Protein AF-A0A2V7HGW2-F1 (afdb_monomer)

Mean predicted aligned error: 8.37 Å

Radius of gyration: 20.7 Å; Cα contacts (8 Å, |Δi|>4): 41; chains: 1; bounding box: 39×34×54 Å

Solvent-accessible surface area (backbone atoms only — not comparable to full-atom values): 6755 Å² total; per-residue (Å²): 134,84,80,74,82,50,76,66,57,52,50,55,51,50,53,50,46,69,75,74,48,53,73,67,57,52,52,51,49,53,53,50,51,52,49,51,52,49,53,51,51,52,55,52,49,53,51,51,50,54,42,44,57,50,43,52,54,41,46,75,70,68,48,53,72,70,57,43,52,52,51,52,52,50,54,49,55,53,49,44,66,74,64,56,72,87,80,53,97,69,83,72,58,68,52,69,74,40,44,64,55,52,51,50,52,37,54,52,50,66,59,65,72,73,115

Nearest PDB structures (foldseek):
  7dgo-assembly1_A  TM=4.851E-01  e=8.584E+00  Equus caballus
  7ohd-assembly2_B  TM=4.092E-01  e=9.091E+00  Mus musculus

pLDDT: mean 85.07, std 14.59, range [38.53, 96.19]

Foldseek 3Di:
DPDDDDPVRVVVVVVVCVVPPDPVRVVVVVVVVVVVVVVVVVVVVVLLVVLLVLLVVCVVVVDDLVRSLVVQLVVLVVVCVVPQPPDDPDRDDPSVVCSVVSSVSSNCSNPVPVD

Structure (mmCIF, N/CA/C/O backbone):
data_AF-A0A2V7HGW2-F1
#
_entry.id   AF-A0A2V7HGW2-F1
#
loop_
_atom_site.group_PDB
_atom_site.id
_atom_site.type_symbol
_atom_site.label_atom_id
_atom_site.label_alt_id
_atom_site.label_comp_id
_atom_site.label_asym_id
_atom_site.label_entity_id
_atom_site.label_seq_id
_atom_site.pdbx_PDB_ins_code
_atom_site.Cartn_x
_atom_site.Cartn_y
_atom_site.Cartn_z
_atom_site.occupancy
_atom_site.B_iso_or_equiv
_atom_site.auth_seq_id
_atom_site.auth_comp_id
_atom_site.auth_asym_id
_atom_site.auth_atom_id
_atom_site.pdbx_PDB_model_num
ATOM 1 N N . MET A 1 1 ? -0.280 -21.888 -9.828 1.00 38.53 1 MET A N 1
ATOM 2 C CA . MET A 1 1 ? 1.175 -21.875 -9.565 1.00 38.53 1 MET A CA 1
ATOM 3 C C . MET A 1 1 ? 1.874 -21.666 -10.894 1.00 38.53 1 MET A C 1
ATOM 5 O O . MET A 1 1 ? 1.828 -22.567 -11.717 1.00 38.53 1 MET A O 1
ATOM 9 N N . LEU A 1 2 ? 2.433 -20.482 -11.143 1.00 49.84 2 LEU A N 1
ATOM 10 C CA . LEU A 1 2 ? 3.328 -20.277 -12.284 1.00 49.84 2 LEU A CA 1
ATOM 11 C C . LEU A 1 2 ? 4.686 -20.863 -11.882 1.00 49.84 2 LEU A C 1
ATOM 13 O O . LEU A 1 2 ? 5.297 -20.376 -10.932 1.00 49.84 2 LEU A O 1
ATOM 17 N N . GLN A 1 3 ? 5.106 -21.956 -12.521 1.00 65.75 3 GLN A N 1
ATOM 18 C CA . GLN A 1 3 ? 6.478 -22.444 -12.379 1.00 65.75 3 GLN A CA 1
ATOM 19 C C . GLN A 1 3 ? 7.410 -21.363 -12.932 1.00 65.75 3 GLN A C 1
ATOM 21 O O . GLN A 1 3 ? 7.205 -20.881 -14.044 1.00 65.75 3 GLN A O 1
ATOM 26 N N . GLY A 1 4 ? 8.378 -20.931 -12.124 1.00 70.75 4 GLY A N 1
ATOM 27 C CA . GLY A 1 4 ? 9.377 -19.961 -12.561 1.00 70.75 4 GLY A CA 1
ATOM 28 C C . GLY A 1 4 ? 10.250 -20.532 -13.685 1.00 70.75 4 GLY A C 1
ATOM 29 O O . GLY A 1 4 ? 10.375 -21.756 -13.786 1.00 70.75 4 GLY A O 1
ATOM 30 N N . PRO A 1 5 ? 10.860 -19.667 -14.513 1.00 74.44 5 PRO A N 1
ATOM 31 C CA . PRO A 1 5 ? 11.742 -20.108 -15.584 1.00 74.44 5 PRO A CA 1
ATOM 32 C C . PRO A 1 5 ? 12.919 -20.908 -15.015 1.00 74.44 5 PRO A C 1
ATOM 34 O O . PRO A 1 5 ? 13.513 -20.558 -13.991 1.00 74.44 5 PRO A O 1
ATOM 37 N N . THR A 1 6 ? 13.253 -22.001 -15.689 1.00 88.56 6 THR A N 1
ATOM 38 C CA . THR A 1 6 ? 14.412 -22.839 -15.391 1.00 88.56 6 THR A CA 1
ATOM 39 C C . THR A 1 6 ? 15.715 -22.064 -15.599 1.00 88.56 6 THR A C 1
ATOM 41 O O . THR A 1 6 ? 15.779 -21.073 -16.330 1.00 88.56 6 THR A O 1
ATOM 44 N N . LEU A 1 7 ? 16.803 -22.538 -14.986 1.00 83.56 7 LEU A N 1
ATOM 45 C CA . LEU A 1 7 ? 18.133 -21.938 -15.161 1.00 83.56 7 LEU A CA 1
ATOM 46 C C . LEU A 1 7 ? 18.561 -21.863 -16.636 1.00 83.56 7 LEU A C 1
ATOM 48 O O . LEU A 1 7 ? 19.207 -20.896 -17.031 1.00 83.56 7 LEU A O 1
ATOM 52 N N . PHE A 1 8 ? 18.180 -22.855 -17.445 1.00 86.00 8 PHE A N 1
ATOM 53 C CA . PHE A 1 8 ? 18.475 -22.882 -18.876 1.00 86.00 8 PHE A CA 1
ATOM 54 C C . PHE A 1 8 ? 17.693 -21.804 -19.643 1.00 86.00 8 PHE A C 1
ATOM 56 O O . PHE A 1 8 ? 18.275 -21.073 -20.441 1.00 86.00 8 PHE A O 1
ATOM 63 N N . GLU A 1 9 ? 16.403 -21.635 -19.348 1.00 88.88 9 GLU A N 1
ATOM 64 C CA . GLU A 1 9 ? 15.572 -20.578 -19.945 1.00 88.88 9 GLU A CA 1
ATOM 65 C C . GLU A 1 9 ? 16.076 -19.180 -19.563 1.00 88.88 9 GLU A C 1
ATOM 67 O O . GLU A 1 9 ? 16.149 -18.288 -20.407 1.00 88.88 9 GLU A O 1
ATOM 72 N N . MET A 1 10 ? 16.513 -19.001 -18.314 1.00 90.50 10 MET A N 1
ATOM 73 C CA . MET A 1 10 ? 17.121 -17.749 -17.857 1.00 90.50 10 MET A CA 1
ATOM 74 C C . MET A 1 10 ? 18.445 -17.442 -18.566 1.00 90.50 10 MET A C 1
ATOM 76 O O . MET A 1 10 ? 18.735 -16.279 -18.852 1.00 90.50 10 MET A O 1
ATOM 80 N N . GLN A 1 11 ? 19.253 -18.462 -18.860 1.00 87.38 11 GLN A N 1
ATOM 81 C CA . GLN A 1 11 ? 20.507 -18.303 -19.595 1.00 87.38 11 GLN A CA 1
ATOM 82 C C . GLN A 1 11 ? 20.244 -17.873 -21.048 1.00 87.38 11 GLN A C 1
ATOM 84 O O . GLN A 1 11 ? 20.803 -16.873 -21.497 1.00 87.38 11 GLN A O 1
ATOM 89 N N . ALA A 1 12 ? 19.326 -18.551 -21.744 1.00 89.69 12 ALA A N 1
ATOM 90 C CA . ALA A 1 12 ? 18.935 -18.205 -23.112 1.00 89.69 12 ALA A CA 1
ATOM 91 C C . ALA A 1 12 ? 18.325 -16.790 -23.213 1.00 89.69 12 ALA A C 1
ATOM 93 O O . ALA A 1 12 ? 18.609 -16.036 -24.149 1.00 89.69 12 ALA A O 1
ATOM 94 N N . ALA A 1 13 ? 17.533 -16.378 -22.216 1.00 89.69 13 ALA A N 1
ATOM 95 C CA . ALA A 1 13 ? 16.993 -15.021 -22.142 1.00 89.69 13 ALA A CA 1
ATOM 96 C C . ALA A 1 13 ? 18.100 -13.959 -21.992 1.00 89.69 13 ALA A C 1
ATOM 98 O O . ALA A 1 13 ? 18.045 -12.912 -22.637 1.00 89.69 13 ALA A O 1
ATOM 99 N N . ARG A 1 14 ? 19.141 -14.231 -21.191 1.00 88.06 14 ARG A N 1
ATOM 100 C CA . ARG A 1 14 ? 20.296 -13.327 -21.039 1.00 88.06 14 ARG A CA 1
ATOM 101 C C . ARG A 1 14 ? 21.087 -13.176 -22.332 1.00 88.06 14 ARG A C 1
ATOM 103 O O . ARG A 1 14 ? 21.480 -12.064 -22.670 1.00 88.06 14 ARG A O 1
ATOM 110 N N . GLU A 1 15 ? 21.293 -14.268 -23.060 1.00 90.38 15 GLU A N 1
ATOM 111 C CA . GLU A 1 15 ? 21.952 -14.240 -24.371 1.00 90.38 15 GLU A CA 1
ATOM 112 C C . GLU A 1 15 ? 21.139 -13.432 -25.388 1.00 90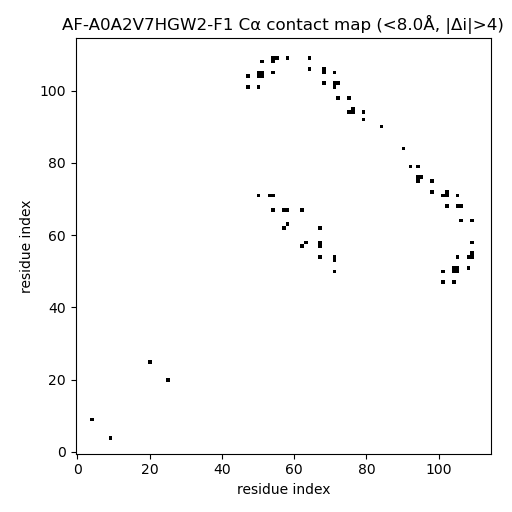.38 15 GLU A C 1
ATOM 114 O O . GLU A 1 15 ? 21.700 -12.641 -26.147 1.00 90.38 15 GLU A O 1
ATOM 119 N N . THR A 1 16 ? 19.809 -13.552 -25.348 1.00 90.62 16 THR A N 1
ATOM 120 C CA . THR A 1 16 ? 18.897 -12.745 -26.173 1.00 90.62 16 THR A CA 1
ATOM 121 C C . THR A 1 16 ? 19.030 -11.256 -25.853 1.00 90.62 16 THR A C 1
ATOM 123 O O . THR A 1 16 ? 19.205 -10.447 -26.761 1.00 90.62 16 THR A O 1
ATOM 126 N N . VAL A 1 17 ? 19.024 -10.888 -24.567 1.00 89.88 17 VAL A N 1
ATOM 127 C CA . VAL A 1 17 ? 19.234 -9.500 -24.123 1.00 89.88 17 VAL A CA 1
ATOM 128 C C . VAL A 1 17 ? 20.587 -8.970 -24.596 1.00 89.88 17 VAL A C 1
ATOM 130 O O . VAL A 1 17 ? 20.642 -7.896 -25.185 1.00 89.88 17 VAL A O 1
ATOM 133 N N . ALA A 1 18 ? 21.665 -9.732 -24.400 1.00 86.00 18 ALA A N 1
ATOM 134 C CA . ALA A 1 18 ? 23.014 -9.316 -24.779 1.00 86.00 18 ALA A CA 1
ATOM 135 C C . ALA A 1 18 ? 23.201 -9.152 -26.298 1.00 86.00 18 ALA A C 1
ATOM 137 O O . ALA A 1 18 ? 24.023 -8.346 -26.728 1.00 86.00 18 ALA A O 1
ATOM 138 N N . SER A 1 19 ? 22.458 -9.912 -27.106 1.00 90.19 19 SER A N 1
ATOM 139 C CA . SER A 1 19 ? 22.546 -9.872 -28.571 1.00 90.19 19 SER A CA 1
ATOM 140 C C . SER A 1 19 ? 21.633 -8.832 -29.225 1.00 90.19 19 SER A C 1
ATOM 142 O O . SER A 1 19 ? 21.920 -8.416 -30.345 1.00 90.19 19 SER A O 1
ATOM 144 N N . HIS A 1 20 ? 20.563 -8.397 -28.551 1.00 92.44 20 HIS A N 1
ATOM 145 C CA . HIS A 1 20 ? 19.534 -7.537 -29.154 1.00 92.44 20 HIS A CA 1
ATOM 146 C C . HIS A 1 20 ? 19.361 -6.176 -28.473 1.00 92.44 20 HIS A C 1
ATOM 148 O O . HIS A 1 20 ? 18.816 -5.265 -29.095 1.00 92.44 20 HIS A O 1
ATOM 154 N N . LEU A 1 21 ? 19.806 -6.006 -27.223 1.00 93.38 21 LEU A N 1
ATOM 155 C CA . LEU A 1 21 ? 19.723 -4.727 -26.519 1.00 93.38 21 LEU A CA 1
ATOM 156 C C . LEU A 1 21 ? 21.087 -4.046 -26.469 1.00 93.38 21 LEU A C 1
ATOM 158 O O . LEU A 1 21 ? 22.102 -4.644 -26.114 1.00 93.38 21 LEU A O 1
ATOM 162 N N . SER A 1 22 ? 21.098 -2.753 -26.792 1.00 92.94 22 SER A N 1
ATOM 163 C CA . SER A 1 22 ? 22.288 -1.932 -26.597 1.00 92.94 22 SER A CA 1
ATOM 164 C C . SER A 1 22 ? 22.547 -1.710 -25.104 1.00 92.94 22 SER A C 1
ATOM 166 O O . SER A 1 22 ? 21.620 -1.696 -24.289 1.00 92.94 22 SER A O 1
ATOM 168 N N . GLN A 1 23 ? 23.806 -1.456 -24.743 1.00 90.44 23 GLN A N 1
ATOM 169 C CA . GLN A 1 23 ? 24.163 -1.097 -23.368 1.00 90.44 23 GLN A CA 1
ATOM 170 C C . GLN A 1 23 ? 23.394 0.142 -22.878 1.00 90.44 23 GLN A C 1
ATOM 172 O O . GLN A 1 23 ? 23.016 0.214 -21.710 1.00 90.44 23 GLN A O 1
ATOM 177 N N . GLU A 1 24 ? 23.141 1.108 -23.764 1.00 94.62 24 GLU A N 1
ATOM 178 C CA . GLU A 1 24 ? 22.377 2.312 -23.442 1.00 94.62 24 GLU A CA 1
ATOM 179 C C . GLU A 1 24 ? 20.918 1.985 -23.105 1.00 94.62 24 GLU A C 1
ATOM 181 O O . GLU A 1 24 ? 20.412 2.444 -22.080 1.00 94.62 24 GLU A O 1
ATOM 186 N N . THR A 1 25 ? 20.269 1.145 -23.917 1.00 93.81 25 THR A N 1
ATOM 187 C CA . THR A 1 25 ? 18.882 0.704 -23.705 1.00 93.81 25 THR A CA 1
ATOM 188 C C . THR A 1 25 ? 18.743 -0.071 -22.398 1.00 93.81 25 THR A C 1
ATOM 190 O O . THR A 1 25 ? 17.851 0.229 -21.606 1.00 93.81 25 THR A O 1
ATOM 193 N N . THR A 1 26 ? 19.650 -1.015 -22.133 1.00 92.69 26 THR A N 1
ATOM 194 C CA . THR A 1 26 ? 19.656 -1.790 -20.884 1.00 92.69 26 THR A CA 1
ATOM 195 C C . THR A 1 26 ? 19.854 -0.881 -19.675 1.00 92.69 26 THR A C 1
ATOM 197 O O . THR A 1 26 ? 19.091 -0.957 -18.718 1.00 92.69 26 THR A O 1
ATOM 200 N N . ARG A 1 27 ? 20.802 0.066 -19.741 1.00 93.44 27 ARG A N 1
ATOM 201 C CA . ARG A 1 27 ? 21.022 1.036 -18.659 1.00 93.44 27 ARG A CA 1
ATOM 202 C C . ARG A 1 27 ? 19.790 1.902 -18.408 1.00 93.44 27 ARG A C 1
ATOM 204 O O . ARG A 1 27 ? 19.464 2.178 -17.257 1.00 93.44 27 ARG A O 1
ATOM 211 N N . HIS A 1 28 ? 19.126 2.361 -19.467 1.00 95.25 28 HIS A N 1
ATOM 212 C CA . HIS A 1 28 ? 17.913 3.159 -19.331 1.00 95.25 28 HIS A CA 1
ATOM 213 C C . HIS A 1 28 ? 16.792 2.360 -18.653 1.00 95.25 28 HIS A C 1
ATOM 215 O O . HIS A 1 28 ? 16.179 2.861 -17.711 1.00 95.25 28 HIS A O 1
ATOM 221 N N . PHE A 1 29 ? 16.581 1.109 -19.075 1.00 94.62 29 PHE A N 1
ATOM 222 C CA . PHE A 1 29 ? 15.626 0.200 -18.444 1.00 94.62 29 PHE A CA 1
ATOM 223 C C . PHE A 1 29 ? 15.941 -0.024 -16.959 1.00 94.62 29 PHE A C 1
ATOM 225 O O . PHE A 1 29 ? 15.057 0.150 -16.123 1.00 94.62 29 PHE A O 1
ATOM 232 N N . ASP A 1 30 ? 17.195 -0.327 -16.616 1.00 93.81 30 ASP A N 1
ATOM 233 C CA . ASP A 1 30 ? 17.613 -0.571 -15.231 1.00 93.81 30 ASP A CA 1
ATOM 234 C C . ASP A 1 30 ? 17.361 0.649 -14.334 1.00 93.81 30 ASP A C 1
ATOM 236 O O . ASP A 1 30 ? 16.821 0.525 -13.232 1.00 93.81 30 ASP A O 1
ATOM 240 N N . VAL A 1 31 ? 17.705 1.849 -14.814 1.00 95.94 31 VAL A N 1
ATOM 241 C CA . VAL A 1 31 ? 17.473 3.103 -14.082 1.00 95.94 31 VAL A CA 1
ATOM 242 C C . VAL A 1 31 ? 15.979 3.369 -13.899 1.00 95.94 31 VAL A C 1
ATOM 244 O O . VAL A 1 31 ? 15.561 3.745 -12.798 1.00 95.94 31 VAL A O 1
ATOM 247 N N . ALA A 1 32 ? 15.173 3.173 -14.945 1.00 95.50 32 ALA A N 1
ATOM 248 C CA . ALA A 1 32 ? 13.729 3.370 -14.883 1.00 95.50 32 ALA A CA 1
ATOM 249 C C . ALA A 1 32 ? 13.078 2.383 -13.903 1.00 95.50 32 ALA A C 1
ATOM 251 O O . ALA A 1 32 ? 12.337 2.801 -13.013 1.00 95.50 32 ALA A O 1
ATOM 252 N N . LEU A 1 33 ? 13.420 1.094 -13.999 1.00 93.38 33 LEU A N 1
ATOM 253 C CA . LEU A 1 33 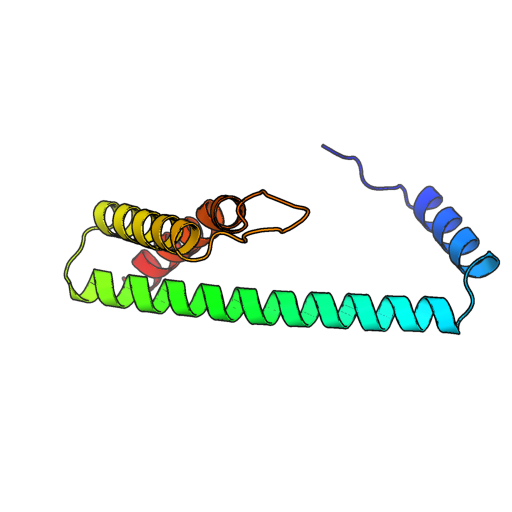? 12.909 0.046 -13.118 1.00 93.38 33 LEU A CA 1
ATOM 254 C C . LEU A 1 33 ? 13.284 0.311 -11.658 1.00 93.38 33 LEU A C 1
ATOM 256 O O . LEU A 1 33 ? 12.431 0.244 -10.775 1.00 93.38 33 LEU A O 1
ATOM 260 N N . HIS A 1 34 ? 14.546 0.650 -11.395 1.00 93.50 34 HIS A N 1
ATOM 261 C CA . HIS A 1 34 ? 15.006 0.935 -10.041 1.00 93.50 34 HIS A CA 1
ATOM 262 C C . HIS A 1 34 ? 14.335 2.186 -9.454 1.00 93.50 34 HIS A C 1
ATOM 264 O O . HIS A 1 34 ? 13.999 2.213 -8.271 1.00 93.50 34 HIS A O 1
ATOM 270 N N . SER A 1 35 ? 14.099 3.213 -10.274 1.00 92.88 35 SER A N 1
ATOM 271 C CA . SER A 1 35 ? 13.393 4.423 -9.839 1.00 92.88 35 SER A CA 1
ATOM 272 C C . SER A 1 35 ? 11.923 4.140 -9.522 1.00 92.88 35 SER A C 1
ATOM 274 O O . SER A 1 35 ? 11.440 4.564 -8.474 1.00 92.88 35 SER A O 1
ATOM 276 N N . ALA A 1 36 ? 11.235 3.365 -10.366 1.00 90.25 36 ALA A N 1
ATOM 277 C CA . ALA A 1 36 ? 9.858 2.943 -10.121 1.00 90.25 36 ALA A CA 1
ATOM 278 C C . ALA A 1 36 ? 9.742 2.083 -8.852 1.00 90.25 36 ALA A C 1
ATOM 280 O O . ALA A 1 36 ? 8.867 2.318 -8.021 1.00 90.25 36 ALA A O 1
ATOM 281 N N . ALA A 1 37 ? 10.663 1.132 -8.658 1.00 89.00 37 ALA A N 1
ATOM 282 C CA . ALA A 1 37 ? 10.703 0.298 -7.461 1.00 89.00 37 ALA A CA 1
ATOM 283 C C . ALA A 1 37 ? 10.921 1.129 -6.187 1.00 89.00 37 ALA A C 1
ATOM 285 O O . ALA A 1 37 ? 10.244 0.903 -5.185 1.00 89.00 37 ALA A O 1
ATOM 286 N N . ARG A 1 38 ? 11.829 2.114 -6.228 1.00 90.75 38 ARG A N 1
ATOM 287 C CA . ARG A 1 38 ? 12.069 3.025 -5.101 1.00 90.75 38 ARG A CA 1
ATOM 288 C C . ARG A 1 38 ? 10.830 3.854 -4.773 1.00 90.75 38 ARG A C 1
ATOM 290 O O . ARG A 1 38 ? 10.401 3.846 -3.627 1.00 90.75 38 ARG A O 1
ATOM 297 N N . SER A 1 39 ? 10.241 4.505 -5.774 1.00 89.62 39 SER A N 1
ATOM 298 C CA . SER A 1 39 ? 9.039 5.324 -5.585 1.00 89.62 39 SER A CA 1
ATOM 299 C C . SER A 1 39 ? 7.874 4.494 -5.039 1.00 89.62 39 SER A C 1
ATOM 301 O O . SER A 1 39 ? 7.200 4.917 -4.106 1.00 89.62 39 SER A O 1
ATOM 303 N N . SER A 1 40 ? 7.686 3.269 -5.541 1.00 88.44 40 SER A N 1
ATOM 304 C CA . SER A 1 40 ? 6.667 2.355 -5.020 1.00 88.44 40 SER A CA 1
ATOM 305 C C . SER A 1 40 ? 6.917 1.978 -3.556 1.00 88.44 40 SER A C 1
ATOM 307 O O . SER A 1 40 ? 5.977 1.968 -2.761 1.00 88.44 40 SER A O 1
ATOM 309 N N . LEU A 1 41 ? 8.169 1.705 -3.174 1.00 90.25 41 LEU A N 1
ATOM 310 C CA . LEU A 1 41 ? 8.527 1.407 -1.787 1.00 90.25 41 LEU A CA 1
ATOM 311 C C . LEU A 1 41 ? 8.269 2.602 -0.858 1.00 90.25 41 LEU A C 1
ATOM 313 O O . LEU A 1 41 ? 7.741 2.412 0.238 1.00 90.25 41 LEU A O 1
ATOM 317 N N . GLU A 1 42 ? 8.626 3.810 -1.293 1.00 92.00 42 GLU A N 1
ATOM 318 C CA . GLU A 1 42 ? 8.377 5.054 -0.558 1.00 92.00 42 GLU A CA 1
ATOM 319 C C . GLU A 1 42 ? 6.872 5.250 -0.333 1.00 92.00 42 GLU A C 1
ATOM 321 O O . GLU A 1 42 ? 6.435 5.302 0.817 1.00 92.00 42 GLU A O 1
ATOM 326 N N . SER A 1 43 ? 6.055 5.200 -1.391 1.00 89.94 43 SER A N 1
ATOM 327 C CA . SER A 1 43 ? 4.596 5.348 -1.278 1.00 89.94 43 SER A CA 1
ATOM 328 C C . SER A 1 43 ? 3.943 4.264 -0.412 1.00 89.94 43 SER A C 1
ATOM 330 O O . SER A 1 43 ? 3.028 4.549 0.359 1.00 89.94 43 SER A O 1
ATOM 332 N N . MET A 1 44 ? 4.412 3.014 -0.488 1.00 91.44 44 MET A N 1
ATOM 333 C CA . MET A 1 44 ? 3.902 1.933 0.366 1.00 91.44 44 MET A CA 1
ATOM 334 C C . MET A 1 44 ? 4.298 2.110 1.836 1.00 91.44 44 MET A C 1
ATOM 336 O O . MET A 1 44 ? 3.535 1.728 2.726 1.00 91.44 44 MET A O 1
ATOM 340 N N . THR A 1 45 ? 5.467 2.695 2.101 1.00 92.69 45 THR A N 1
ATOM 341 C CA . THR A 1 45 ? 5.920 3.021 3.460 1.00 92.69 45 THR A CA 1
ATOM 342 C C . THR A 1 45 ? 5.083 4.152 4.051 1.00 92.69 45 THR A C 1
ATOM 344 O O . THR A 1 45 ? 4.603 4.025 5.176 1.00 92.69 45 THR A O 1
ATOM 347 N N . GLU A 1 46 ? 4.843 5.212 3.279 1.00 93.56 46 GLU A N 1
ATOM 348 C CA . GLU A 1 46 ? 3.977 6.329 3.671 1.00 93.56 46 GLU A CA 1
ATOM 349 C C . GLU A 1 46 ? 2.546 5.861 3.954 1.00 93.56 46 GLU A C 1
ATOM 351 O O . GLU A 1 46 ? 1.980 6.187 4.999 1.00 93.56 46 GL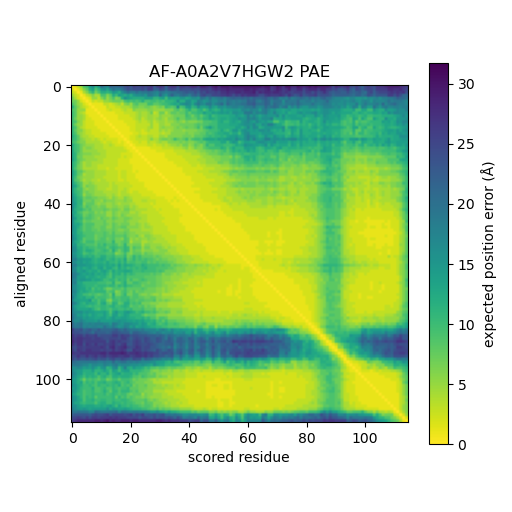U A O 1
ATOM 356 N N . LEU A 1 47 ? 1.978 5.024 3.077 1.00 93.50 47 LEU A N 1
ATOM 357 C CA . LEU A 1 47 ? 0.651 4.449 3.290 1.00 93.50 47 LEU A CA 1
ATOM 358 C C . LEU A 1 47 ? 0.598 3.605 4.567 1.00 93.50 47 LEU A C 1
ATOM 360 O O . LEU A 1 47 ? -0.354 3.720 5.338 1.00 93.50 47 LEU A O 1
ATOM 364 N N . ARG A 1 48 ? 1.609 2.762 4.813 1.00 94.62 48 ARG A N 1
ATOM 365 C CA . ARG A 1 48 ? 1.672 1.961 6.040 1.00 94.62 48 ARG A CA 1
ATOM 366 C C . ARG A 1 48 ? 1.700 2.852 7.281 1.00 94.62 48 ARG A C 1
ATOM 368 O O . ARG A 1 48 ? 0.969 2.558 8.222 1.00 94.62 48 ARG A O 1
ATOM 375 N N . GLN A 1 49 ? 2.494 3.922 7.279 1.00 96.19 49 GLN A N 1
ATOM 376 C CA . GLN A 1 49 ? 2.545 4.856 8.404 1.00 96.19 49 GLN A CA 1
ATOM 377 C C . GLN A 1 49 ? 1.184 5.522 8.640 1.00 96.19 49 GLN A C 1
ATOM 379 O O . GLN A 1 49 ? 0.695 5.517 9.764 1.00 96.19 49 GLN A O 1
ATOM 384 N N . ALA A 1 50 ? 0.518 5.990 7.580 1.00 95.44 50 ALA A N 1
ATOM 385 C CA . ALA A 1 50 ? -0.818 6.574 7.689 1.00 95.44 50 ALA A CA 1
ATOM 386 C C . ALA A 1 50 ? -1.853 5.581 8.252 1.00 95.44 50 ALA A C 1
ATOM 388 O O . ALA A 1 50 ? -2.741 5.966 9.014 1.00 95.44 50 ALA A O 1
ATOM 389 N N . VAL A 1 51 ? -1.737 4.293 7.901 1.00 95.38 51 VAL A N 1
ATOM 390 C CA . VAL A 1 51 ? -2.561 3.231 8.492 1.00 95.38 51 VAL A CA 1
ATOM 391 C C . VAL A 1 51 ? -2.286 3.099 9.988 1.00 95.38 51 VAL A C 1
ATOM 393 O O . VAL A 1 51 ? -3.246 3.037 10.754 1.00 95.38 51 VAL A O 1
ATOM 396 N N . CYS A 1 52 ? -1.019 3.087 10.409 1.00 95.25 52 CYS A N 1
ATOM 397 C CA . CYS A 1 52 ? -0.659 3.014 11.825 1.00 95.25 52 CYS A CA 1
ATOM 398 C C . CYS A 1 52 ? -1.221 4.205 12.618 1.00 95.25 52 CYS A C 1
ATOM 400 O O . CYS A 1 52 ? -1.912 3.998 13.613 1.00 95.25 52 CYS A O 1
ATOM 402 N N . ASP A 1 53 ? -1.051 5.430 12.115 1.00 96.00 53 ASP A N 1
ATOM 403 C CA . ASP A 1 53 ? -1.557 6.649 12.762 1.00 96.00 53 ASP A CA 1
ATOM 404 C C . ASP A 1 53 ? -3.095 6.626 12.916 1.00 96.00 53 ASP A C 1
ATOM 406 O O . ASP A 1 53 ? -3.659 7.060 13.930 1.00 96.00 53 ASP A O 1
ATOM 410 N N . CYS A 1 54 ? -3.798 6.083 11.915 1.00 96.00 54 CYS A N 1
ATOM 411 C CA . CYS A 1 54 ? -5.245 5.881 11.975 1.00 96.00 54 CYS A CA 1
ATOM 412 C C . CYS A 1 54 ? -5.631 4.845 13.039 1.00 96.00 54 CYS A C 1
ATOM 414 O O . CYS A 1 54 ? -6.567 5.078 13.803 1.00 96.00 54 CYS A O 1
ATOM 416 N N . VAL A 1 55 ? -4.923 3.714 13.111 1.00 95.50 55 VAL A N 1
ATOM 417 C CA . VAL A 1 55 ? -5.167 2.678 14.127 1.00 95.50 55 VAL A CA 1
ATOM 418 C C . VAL A 1 55 ? -4.950 3.225 15.529 1.00 95.50 55 VAL A C 1
ATOM 420 O O . VAL A 1 55 ? -5.803 3.013 16.388 1.00 95.50 55 VAL A O 1
ATOM 423 N N . ASP A 1 56 ? -3.875 3.977 15.750 1.00 94.69 56 ASP A N 1
ATOM 424 C CA . ASP A 1 56 ? -3.593 4.613 17.035 1.00 94.69 56 ASP A CA 1
ATOM 425 C C . ASP A 1 56 ? -4.709 5.575 17.440 1.00 94.69 56 ASP A C 1
ATOM 427 O O . ASP A 1 56 ? -5.204 5.518 18.566 1.00 94.69 56 ASP A O 1
ATOM 431 N N . SER A 1 57 ? -5.184 6.396 16.501 1.00 95.62 57 SER A N 1
ATOM 432 C CA . SER A 1 57 ? -6.300 7.317 16.737 1.00 95.62 57 SER A CA 1
ATOM 433 C C . SER A 1 57 ? -7.593 6.582 17.110 1.00 95.62 57 SER A C 1
ATOM 435 O O . SER A 1 57 ? -8.289 6.976 18.047 1.00 95.62 57 SER A O 1
ATOM 437 N N . LEU A 1 58 ? -7.911 5.487 16.412 1.00 95.00 58 LEU A N 1
ATOM 438 C CA . LEU A 1 58 ? -9.083 4.657 16.710 1.00 95.00 58 LEU A CA 1
ATOM 439 C C . LEU A 1 58 ? -8.931 3.929 18.054 1.00 95.00 58 LEU A C 1
ATOM 441 O O . LEU A 1 58 ? -9.910 3.783 18.784 1.00 95.00 58 LEU A O 1
ATOM 445 N N . ARG A 1 59 ? -7.712 3.508 18.412 1.00 90.38 59 ARG A N 1
ATOM 446 C CA . ARG A 1 59 ? -7.416 2.867 19.699 1.00 90.38 59 ARG A CA 1
ATOM 447 C C . ARG A 1 59 ? -7.557 3.850 20.861 1.00 90.38 59 ARG A C 1
ATOM 449 O O . ARG A 1 59 ? -8.152 3.495 21.870 1.00 90.38 59 ARG A O 1
ATOM 456 N N . ILE A 1 60 ? -7.070 5.087 20.715 1.00 93.38 60 ILE A N 1
ATOM 457 C CA . ILE A 1 60 ? -7.247 6.167 21.708 1.00 93.38 60 ILE A CA 1
ATOM 458 C C . ILE A 1 60 ? -8.736 6.448 21.958 1.00 93.38 60 ILE A C 1
ATOM 460 O O . ILE A 1 60 ? -9.126 6.769 23.078 1.00 93.38 60 ILE A O 1
ATOM 464 N N . ALA A 1 61 ? -9.573 6.288 20.933 1.00 94.81 61 ALA A N 1
ATOM 465 C CA . ALA A 1 61 ? -11.025 6.393 21.039 1.00 94.81 61 ALA A CA 1
ATOM 466 C C . ALA A 1 61 ? -11.714 5.137 21.626 1.00 94.81 61 ALA A C 1
ATOM 468 O O . ALA A 1 61 ? -12.941 5.069 21.615 1.00 94.81 61 ALA A O 1
ATOM 469 N N . ASP A 1 62 ? -10.949 4.169 22.146 1.00 94.06 62 ASP A N 1
ATOM 470 C CA . ASP A 1 62 ? -11.416 2.925 22.779 1.00 94.06 62 ASP A CA 1
ATOM 471 C C . ASP A 1 62 ? -12.233 2.010 21.845 1.00 94.06 62 ASP A C 1
ATOM 473 O O . ASP A 1 62 ? -13.136 1.281 22.260 1.00 94.06 62 ASP A O 1
ATOM 477 N N . LEU A 1 63 ? -11.927 2.029 20.540 1.00 93.94 63 LEU A N 1
ATOM 478 C CA . LEU A 1 63 ? -12.561 1.105 19.603 1.00 93.94 63 LEU A CA 1
ATOM 479 C C . LEU A 1 63 ? -11.988 -0.306 19.761 1.00 93.94 63 LEU A C 1
ATOM 481 O O . LEU A 1 63 ? -10.776 -0.545 19.697 1.00 93.94 63 LEU A O 1
ATOM 485 N N . GLY A 1 64 ? -12.898 -1.274 19.852 1.00 93.56 64 GLY A N 1
ATOM 486 C CA . GLY A 1 64 ? -12.551 -2.687 19.765 1.00 93.56 64 GLY A CA 1
ATOM 487 C C . GLY A 1 64 ? -11.996 -3.065 18.381 1.00 93.56 64 GLY A C 1
ATOM 488 O O . GLY A 1 64 ? -12.285 -2.397 17.380 1.00 93.56 64 GLY A O 1
ATOM 489 N N . PRO A 1 65 ? -11.273 -4.194 18.270 1.00 92.25 65 PRO A N 1
ATOM 490 C CA . PRO A 1 65 ? -10.557 -4.578 17.049 1.00 92.25 65 PRO A CA 1
ATOM 491 C C . PRO A 1 65 ? -11.478 -4.715 15.829 1.00 92.25 65 PRO A C 1
ATOM 493 O O . PRO A 1 65 ? -11.133 -4.300 14.725 1.00 92.25 65 PRO A O 1
ATOM 496 N N . VAL A 1 66 ? -12.691 -5.244 16.017 1.00 95.00 66 VAL A N 1
ATOM 497 C CA . VAL A 1 66 ? -13.675 -5.387 14.930 1.00 95.00 66 VAL A CA 1
ATOM 498 C C . VAL A 1 66 ? -14.133 -4.022 14.410 1.00 95.00 66 VAL A C 1
ATOM 500 O O . VAL A 1 66 ? -14.204 -3.818 13.199 1.00 95.00 66 VAL A O 1
ATOM 503 N N . GLN A 1 67 ? -14.416 -3.075 15.309 1.00 96.12 67 GLN A N 1
ATOM 504 C CA . GLN A 1 67 ? -14.849 -1.726 14.936 1.00 96.12 67 GLN A CA 1
ATOM 505 C C . GLN A 1 67 ? -13.724 -0.964 14.233 1.00 96.12 67 GLN A C 1
ATOM 507 O O . GLN A 1 67 ? -13.977 -0.306 13.227 1.00 96.12 67 GLN A O 1
ATOM 512 N N . MET A 1 68 ? -12.482 -1.125 14.695 1.00 95.12 68 MET A N 1
ATOM 513 C CA . MET A 1 68 ? -11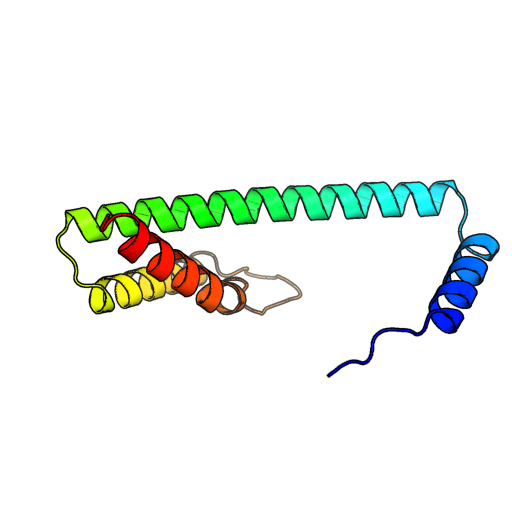.305 -0.556 14.042 1.00 95.12 68 MET A CA 1
ATOM 514 C C . MET A 1 68 ? -11.141 -1.081 12.606 1.00 95.12 68 MET A C 1
ATOM 516 O O . MET A 1 68 ? -10.966 -0.284 11.688 1.00 95.12 68 MET A O 1
ATOM 520 N N . ILE A 1 69 ? -11.270 -2.396 12.366 1.00 94.44 69 ILE A N 1
ATOM 521 C CA . ILE A 1 69 ? -11.170 -2.961 11.004 1.00 94.44 69 ILE A CA 1
ATOM 522 C C . ILE A 1 69 ? -12.250 -2.366 10.094 1.00 94.44 69 ILE A C 1
ATOM 524 O O . ILE A 1 69 ? -11.964 -2.004 8.952 1.00 94.44 69 ILE A O 1
ATOM 528 N N . LEU A 1 70 ? -13.491 -2.266 10.581 1.00 95.50 70 LEU A N 1
ATOM 529 C CA . LEU A 1 70 ? -14.592 -1.688 9.811 1.00 95.50 70 LEU A CA 1
ATOM 530 C C . LEU A 1 70 ? -14.350 -0.205 9.500 1.00 95.50 70 LEU A C 1
ATOM 532 O O . LEU A 1 70 ? -14.559 0.207 8.361 1.00 95.50 70 LEU A O 1
ATOM 536 N N . ALA A 1 71 ? -13.852 0.568 10.468 1.00 95.19 71 ALA A N 1
ATOM 537 C CA . ALA A 1 71 ? -13.499 1.972 10.279 1.00 95.19 71 ALA A CA 1
ATOM 538 C C . ALA A 1 71 ? -12.374 2.147 9.245 1.00 95.19 71 ALA A C 1
ATOM 540 O O . ALA A 1 71 ? -12.496 2.973 8.343 1.00 95.19 71 ALA A O 1
ATOM 541 N N . MET A 1 72 ? -11.323 1.321 9.306 1.00 94.81 72 MET A N 1
ATOM 542 C CA . MET A 1 72 ? -10.232 1.347 8.325 1.00 94.81 72 MET A CA 1
ATOM 543 C C . ME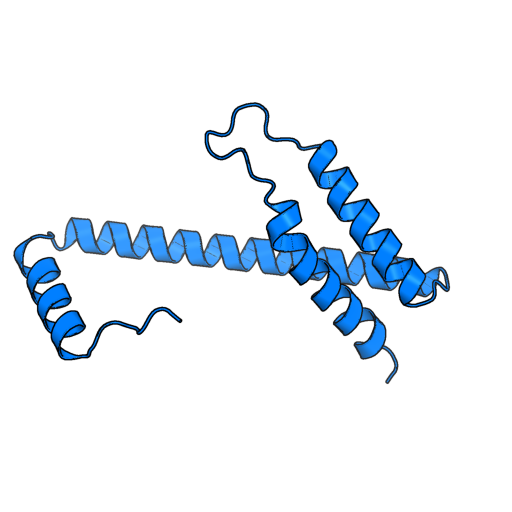T A 1 72 ? -10.715 0.999 6.915 1.00 94.81 72 MET A C 1
ATOM 545 O O . MET A 1 72 ? -10.368 1.688 5.955 1.00 94.81 72 MET A O 1
ATOM 549 N N . LYS A 1 73 ? -11.564 -0.029 6.780 1.00 93.06 73 LYS A N 1
ATOM 550 C CA . LYS A 1 73 ? -12.173 -0.388 5.491 1.00 93.06 73 LYS A CA 1
ATOM 551 C C . LYS A 1 73 ? -13.035 0.743 4.938 1.00 93.06 73 LYS A C 1
ATOM 553 O O . LYS A 1 73 ? -12.913 1.071 3.763 1.00 93.06 73 LYS A O 1
ATOM 558 N N . ALA A 1 74 ? -13.877 1.349 5.775 1.00 92.31 74 ALA A N 1
ATOM 559 C CA . ALA A 1 74 ? -14.711 2.476 5.373 1.00 92.31 74 ALA A CA 1
ATOM 560 C C . ALA A 1 74 ? -13.856 3.670 4.915 1.00 92.31 74 ALA A C 1
ATOM 562 O O . ALA A 1 74 ? -14.087 4.205 3.835 1.00 92.31 74 ALA A O 1
ATOM 563 N N . CYS A 1 75 ? -12.813 4.021 5.675 1.00 90.31 75 CYS A N 1
ATOM 564 C CA . CYS A 1 75 ? -11.889 5.106 5.338 1.00 90.31 75 CYS A CA 1
ATOM 565 C C . CYS A 1 75 ? -11.201 4.893 3.978 1.00 90.31 75 CYS A C 1
ATOM 567 O O . CYS A 1 75 ? -11.148 5.812 3.152 1.00 90.31 75 CYS A O 1
ATOM 569 N N . ALA A 1 76 ? -10.719 3.674 3.720 1.00 88.62 76 ALA A N 1
ATOM 570 C CA . ALA A 1 76 ? -10.095 3.314 2.452 1.00 88.62 76 ALA A CA 1
ATOM 571 C C . ALA A 1 76 ? -11.093 3.413 1.285 1.00 88.62 76 ALA A C 1
ATOM 573 O O . ALA A 1 76 ? -10.832 4.115 0.307 1.00 88.62 76 ALA A O 1
ATOM 574 N N . LEU A 1 77 ? -12.266 2.783 1.411 1.00 87.19 77 LEU A N 1
ATOM 575 C CA . LEU A 1 77 ? -13.298 2.781 0.369 1.00 87.19 77 LEU A CA 1
ATOM 576 C C . LEU A 1 77 ? -13.834 4.186 0.069 1.00 87.19 77 LEU A C 1
ATOM 578 O O . LEU A 1 77 ? -14.059 4.528 -1.090 1.00 87.19 77 LEU A O 1
ATOM 582 N N . ASP A 1 78 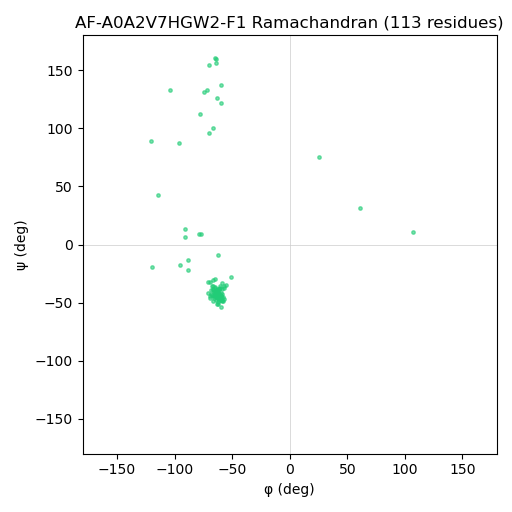? -14.017 5.026 1.085 1.00 87.12 78 ASP A N 1
ATOM 583 C CA . ASP A 1 78 ? -14.459 6.405 0.877 1.00 87.12 78 ASP A CA 1
ATOM 584 C C . ASP A 1 78 ? -13.368 7.268 0.240 1.00 87.12 78 ASP A C 1
ATOM 586 O O . ASP A 1 78 ? -13.672 8.147 -0.567 1.00 87.12 78 ASP A O 1
ATOM 590 N N . SER A 1 79 ? -12.095 6.996 0.535 1.00 82.56 79 SER A N 1
ATOM 591 C CA . SER A 1 79 ? -10.980 7.638 -0.167 1.00 82.56 79 SER A CA 1
ATOM 592 C C . SER A 1 79 ? -10.941 7.238 -1.642 1.00 82.56 79 SER A C 1
ATOM 594 O O . SER A 1 79 ? -10.767 8.113 -2.487 1.00 82.56 79 SER A O 1
ATOM 596 N N . A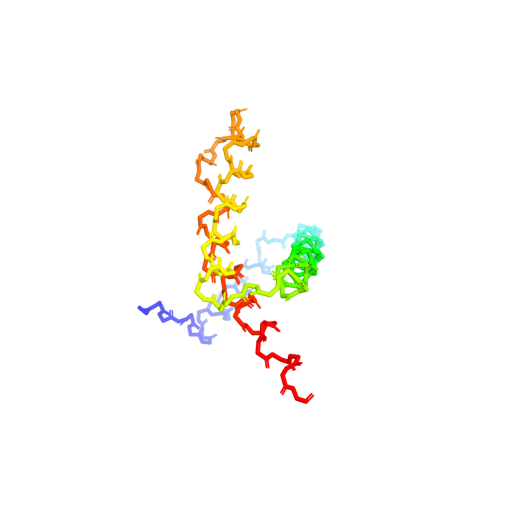LA A 1 80 ? -11.206 5.967 -1.962 1.00 80.56 80 ALA A N 1
ATOM 597 C CA . ALA A 1 80 ? -11.317 5.491 -3.343 1.00 80.56 80 ALA A CA 1
ATOM 598 C C . ALA A 1 80 ? -12.421 6.221 -4.122 1.00 80.56 80 ALA A C 1
ATOM 600 O O . ALA A 1 80 ? -12.214 6.624 -5.261 1.00 80.56 80 ALA A O 1
ATOM 601 N N . LYS A 1 81 ? -13.586 6.431 -3.494 1.00 79.38 81 LYS A N 1
ATOM 602 C CA . LYS A 1 81 ? -14.705 7.161 -4.113 1.00 79.38 81 LYS A CA 1
ATOM 603 C C . LYS A 1 81 ? -14.375 8.632 -4.359 1.00 79.38 81 LYS A C 1
ATOM 605 O O . LYS A 1 81 ? -14.759 9.171 -5.389 1.00 79.38 81 LYS A O 1
ATOM 610 N N . ARG A 1 82 ? -13.701 9.292 -3.406 1.00 78.12 82 ARG A N 1
ATOM 611 C CA . ARG A 1 82 ? -13.345 10.721 -3.501 1.00 78.12 82 ARG A CA 1
ATOM 612 C C . ARG A 1 82 ? -12.329 11.007 -4.598 1.00 78.12 82 ARG A C 1
ATOM 614 O O . ARG A 1 82 ? -12.407 12.054 -5.227 1.00 78.12 82 ARG A O 1
ATOM 621 N N . TYR A 1 83 ? -11.391 10.090 -4.799 1.00 67.56 83 TYR A N 1
ATOM 622 C CA . TYR A 1 83 ? -10.307 10.225 -5.768 1.00 67.56 83 TYR A CA 1
ATOM 623 C C . TYR A 1 83 ? -10.442 9.191 -6.883 1.00 67.56 83 TYR A C 1
ATOM 625 O O . TYR A 1 83 ? -9.461 8.565 -7.279 1.00 67.56 83 TYR A O 1
ATOM 633 N N . SER A 1 84 ? -11.673 8.992 -7.367 1.00 64.25 84 SER A N 1
ATOM 634 C CA . SER A 1 84 ? -11.916 8.141 -8.526 1.00 64.25 84 SER A CA 1
ATOM 635 C C . SER A 1 84 ? -11.131 8.713 -9.711 1.00 64.25 84 SER A C 1
ATOM 637 O O . SER A 1 84 ? -11.342 9.881 -10.045 1.00 64.25 84 SER A O 1
ATOM 639 N N . PRO A 1 85 ? -10.224 7.946 -10.336 1.00 62.00 85 PRO A N 1
ATOM 640 C CA . PRO A 1 85 ? -9.456 8.437 -11.468 1.00 62.00 85 PRO A CA 1
ATOM 641 C C . PRO A 1 85 ? -10.403 8.580 -12.663 1.00 62.00 85 PRO A C 1
ATOM 643 O O . PRO A 1 85 ? -10.726 7.613 -13.352 1.00 62.00 85 PRO A O 1
ATOM 646 N N . GLU A 1 86 ? -10.924 9.784 -12.886 1.00 55.69 86 GLU A N 1
ATOM 647 C CA . GLU A 1 86 ? -11.640 10.103 -14.116 1.00 55.69 86 GLU A CA 1
ATOM 648 C C . GLU A 1 86 ? -10.637 10.051 -15.280 1.00 55.69 86 GLU A C 1
ATOM 650 O O . GLU A 1 86 ? -9.867 10.984 -15.491 1.00 55.69 86 GLU A O 1
ATOM 655 N N . GLY A 1 87 ? -10.632 8.942 -16.027 1.00 55.59 87 GLY A N 1
ATOM 656 C CA . GLY A 1 87 ? -9.917 8.830 -17.303 1.00 55.59 87 GLY A CA 1
ATOM 657 C C . GLY A 1 87 ? -8.646 7.977 -17.332 1.00 55.59 87 GLY A C 1
ATOM 658 O O . GLY A 1 87 ? -7.961 8.010 -18.352 1.00 55.59 87 GLY A O 1
ATOM 659 N N . ASP A 1 88 ? -8.329 7.193 -16.296 1.00 49.19 88 ASP A N 1
ATOM 660 C CA . ASP A 1 88 ? -7.227 6.227 -16.405 1.00 49.19 88 ASP A CA 1
ATOM 661 C C . ASP A 1 88 ? -7.608 5.047 -17.313 1.00 49.19 88 ASP A C 1
ATOM 663 O O . ASP A 1 88 ? -8.656 4.417 -17.156 1.00 49.19 88 ASP A O 1
ATOM 667 N N . GLU A 1 89 ? -6.705 4.700 -18.234 1.00 51.44 89 GLU A N 1
ATOM 668 C CA . GLU A 1 89 ? -6.807 3.543 -19.142 1.00 51.44 89 GLU A CA 1
ATOM 669 C C . GLU A 1 89 ? -6.843 2.194 -18.379 1.00 51.44 89 GLU A C 1
ATOM 671 O O . GLU A 1 89 ? -7.152 1.148 -18.949 1.00 51.44 89 GLU A O 1
ATOM 676 N N . TYR A 1 90 ? -6.597 2.232 -17.061 1.00 50.53 90 TYR A N 1
ATOM 677 C CA . TYR A 1 90 ? -6.689 1.124 -16.112 1.00 50.53 90 TYR A CA 1
ATOM 678 C C . TYR A 1 90 ? -7.714 1.449 -15.003 1.00 50.53 90 TYR A C 1
ATOM 680 O O . TYR A 1 90 ? -7.346 1.961 -13.947 1.00 50.53 90 TYR A O 1
ATOM 688 N N . PRO A 1 91 ? -9.007 1.120 -15.189 1.00 44.75 91 PRO A N 1
ATOM 689 C CA . PRO A 1 91 ? -10.094 1.562 -14.309 1.00 44.75 91 PRO A CA 1
ATOM 690 C C . PRO A 1 91 ? -10.209 0.797 -12.974 1.00 44.75 91 PRO A C 1
ATOM 692 O O . PRO A 1 91 ? -11.188 0.957 -12.246 1.00 44.75 91 PRO A O 1
ATOM 695 N N . ALA A 1 92 ? -9.246 -0.061 -12.628 1.00 46.03 92 ALA A N 1
ATOM 696 C CA . ALA A 1 92 ? -9.323 -0.919 -11.448 1.00 46.03 92 ALA A CA 1
ATOM 697 C C . ALA A 1 92 ? -8.593 -0.296 -10.247 1.00 46.03 92 ALA A C 1
ATOM 699 O O . ALA A 1 92 ? -7.410 -0.529 -10.022 1.00 46.03 92 ALA A O 1
ATOM 700 N N . THR A 1 93 ? -9.326 0.521 -9.494 1.00 51.91 93 THR A N 1
ATOM 701 C CA . THR A 1 93 ? -9.327 0.544 -8.020 1.00 51.91 93 THR A CA 1
ATOM 702 C C . THR A 1 93 ? -8.056 0.029 -7.311 1.00 51.91 93 THR A C 1
ATOM 704 O O . THR A 1 93 ? -8.054 -1.019 -6.666 1.00 51.91 93 THR A O 1
ATOM 707 N N . ASN A 1 94 ? -6.983 0.832 -7.305 1.00 62.28 94 ASN A N 1
ATOM 708 C CA . ASN A 1 94 ? -5.790 0.580 -6.472 1.00 62.28 94 ASN A CA 1
ATOM 709 C C . ASN A 1 94 ? -6.138 0.335 -4.991 1.00 62.28 94 ASN A C 1
ATOM 711 O O . ASN A 1 94 ? -5.432 -0.388 -4.290 1.00 62.28 94 ASN A O 1
ATOM 715 N N . VAL A 1 95 ? -7.247 0.902 -4.508 1.00 65.94 95 VAL A N 1
ATOM 716 C CA . VAL A 1 95 ? -7.701 0.689 -3.133 1.00 65.94 95 VAL A CA 1
ATOM 717 C C . VAL A 1 95 ? -8.179 -0.738 -2.892 1.00 65.94 95 VAL A C 1
ATOM 719 O O . VAL A 1 95 ? -7.851 -1.268 -1.841 1.00 65.94 95 VAL A O 1
ATOM 722 N N . ASP A 1 96 ? -8.876 -1.394 -3.823 1.00 70.81 96 ASP A N 1
ATOM 723 C CA . ASP A 1 96 ? -9.337 -2.777 -3.609 1.00 70.81 96 ASP A CA 1
ATOM 724 C C . ASP A 1 96 ? -8.152 -3.748 -3.538 1.00 70.81 96 ASP A C 1
ATOM 726 O O . ASP A 1 96 ? -8.127 -4.644 -2.696 1.00 70.81 96 ASP A O 1
ATOM 730 N N . VAL A 1 97 ? -7.125 -3.513 -4.365 1.00 75.12 97 VAL A N 1
ATOM 731 C CA . VAL A 1 97 ? -5.862 -4.271 -4.348 1.00 75.12 97 VAL A CA 1
ATOM 732 C C . VAL A 1 97 ? -5.121 -4.085 -3.022 1.00 75.12 97 VAL A C 1
ATOM 734 O O . VAL A 1 97 ? -4.546 -5.031 -2.481 1.00 75.12 97 VAL A O 1
ATOM 737 N N . LEU A 1 98 ? -5.138 -2.867 -2.479 1.00 85.94 98 LEU A N 1
ATOM 738 C CA . LEU A 1 98 ? -4.447 -2.534 -1.236 1.00 85.94 98 LEU A CA 1
ATOM 739 C C . LEU A 1 98 ? -5.296 -2.775 0.014 1.00 85.94 98 LEU A C 1
ATOM 741 O O . LEU A 1 98 ? -4.736 -2.804 1.107 1.00 85.94 98 LEU A O 1
ATOM 745 N N . LEU A 1 99 ? -6.609 -2.989 -0.103 1.00 89.94 99 LEU A N 1
ATOM 746 C CA . LEU A 1 99 ? -7.525 -3.082 1.036 1.00 89.94 99 LEU A CA 1
ATOM 747 C C . LEU A 1 99 ? -7.144 -4.228 1.971 1.00 89.94 99 LEU A C 1
ATOM 749 O O . LEU A 1 99 ? -7.082 -4.048 3.187 1.00 89.94 99 LEU A O 1
ATOM 753 N N . ASP A 1 100 ? -6.819 -5.389 1.407 1.00 90.31 100 ASP A N 1
ATOM 754 C CA . ASP A 1 100 ? -6.344 -6.538 2.177 1.00 90.31 100 ASP A CA 1
ATOM 755 C C . ASP A 1 100 ? -5.027 -6.234 2.896 1.00 90.31 100 ASP A C 1
ATOM 757 O O . ASP A 1 100 ? -4.824 -6.653 4.037 1.00 90.31 100 ASP A O 1
ATOM 761 N N . GLN A 1 101 ? -4.129 -5.488 2.249 1.00 92.81 101 GLN A N 1
ATOM 762 C CA . GLN A 1 101 ? -2.847 -5.111 2.833 1.00 92.81 101 GLN A CA 1
ATOM 763 C C . GLN A 1 101 ? -3.016 -4.074 3.952 1.00 92.81 101 GLN A C 1
ATOM 765 O O . GLN A 1 101 ? -2.408 -4.221 5.012 1.00 92.81 101 GLN A O 1
ATOM 770 N N . ILE A 1 102 ? -3.895 -3.089 3.754 1.00 93.81 102 ILE A N 1
ATOM 771 C CA . ILE A 1 102 ? -4.284 -2.083 4.748 1.00 93.81 102 ILE A CA 1
ATOM 772 C C . ILE A 1 102 ? -4.877 -2.766 5.980 1.00 93.81 102 ILE A C 1
ATOM 774 O O . ILE A 1 102 ? -4.460 -2.485 7.100 1.00 93.81 102 ILE A O 1
ATOM 778 N N . VAL A 1 103 ? -5.803 -3.710 5.791 1.00 93.94 103 VAL A N 1
ATOM 779 C CA . VAL A 1 103 ? -6.415 -4.458 6.898 1.00 93.94 103 VAL A CA 1
ATOM 780 C C . VAL A 1 103 ? -5.376 -5.295 7.640 1.00 93.94 103 VAL A C 1
ATOM 782 O O . VAL A 1 103 ? -5.37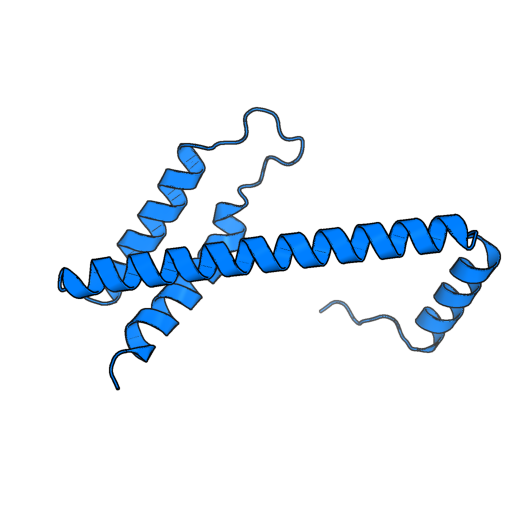3 -5.305 8.869 1.00 93.94 103 VAL A O 1
ATOM 785 N N . LYS A 1 104 ? -4.466 -5.969 6.926 1.00 94.62 104 LYS A N 1
ATOM 786 C CA . LYS A 1 104 ? -3.377 -6.734 7.554 1.00 94.62 104 LYS A CA 1
ATOM 787 C C . LYS A 1 104 ? -2.479 -5.846 8.406 1.00 94.62 104 LYS A C 1
ATOM 789 O O . LYS A 1 104 ? -2.203 -6.202 9.548 1.00 94.62 104 LYS A O 1
ATOM 794 N N . TRP A 1 105 ? -2.040 -4.704 7.879 1.00 95.75 105 TRP A N 1
ATOM 795 C CA . TRP A 1 105 ? -1.245 -3.751 8.654 1.00 95.75 105 TRP A CA 1
ATOM 796 C C . TRP A 1 105 ? -2.012 -3.225 9.858 1.00 95.75 105 TRP A C 1
ATOM 798 O O . TRP A 1 105 ? -1.449 -3.193 10.946 1.00 95.75 105 TRP A O 1
ATOM 808 N N . ALA A 1 106 ? -3.296 -2.907 9.692 1.00 95.00 106 ALA A N 1
ATOM 809 C CA . ALA A 1 106 ? -4.107 -2.397 10.784 1.00 95.00 106 ALA A CA 1
ATOM 810 C C . ALA A 1 106 ? -4.252 -3.410 11.930 1.00 95.00 106 ALA A C 1
ATOM 812 O O . ALA A 1 106 ? -4.145 -3.047 13.095 1.00 95.00 106 ALA A O 1
ATOM 813 N N . ILE A 1 107 ? -4.441 -4.694 11.606 1.00 94.69 107 ILE A N 1
ATOM 814 C CA . ILE A 1 107 ? -4.469 -5.778 12.599 1.00 94.69 107 ILE A CA 1
ATOM 815 C C . ILE A 1 107 ? -3.119 -5.888 13.311 1.00 94.69 107 ILE A C 1
ATOM 817 O O . ILE A 1 107 ? -3.085 -5.944 14.536 1.00 94.69 107 ILE A O 1
ATOM 821 N N . ILE A 1 108 ? -2.015 -5.922 12.558 1.00 94.88 108 ILE A N 1
ATOM 822 C CA . ILE A 1 108 ? -0.669 -6.025 13.140 1.00 94.88 108 ILE A CA 1
ATOM 823 C C . ILE A 1 108 ? -0.424 -4.868 14.109 1.00 94.88 108 ILE A C 1
ATOM 825 O O . ILE A 1 108 ? 0.010 -5.118 15.228 1.00 94.88 108 ILE A O 1
ATOM 829 N N . GLU A 1 109 ? -0.748 -3.638 13.706 1.00 94.25 109 GLU A N 1
ATOM 830 C CA . GLU A 1 109 ? -0.573 -2.454 14.546 1.00 94.25 109 GLU A CA 1
ATOM 831 C C . GLU A 1 109 ? -1.468 -2.493 15.787 1.00 94.25 109 GLU A C 1
ATOM 833 O O . GLU A 1 109 ? -1.029 -2.214 16.898 1.00 94.25 109 GLU A O 1
ATOM 838 N N . TYR A 1 110 ? -2.733 -2.895 15.642 1.00 92.06 110 TYR A N 1
ATOM 839 C CA . TYR A 1 110 ? -3.656 -2.940 16.774 1.00 92.06 110 TYR A CA 1
ATOM 840 C C . TYR A 1 110 ? -3.133 -3.822 17.916 1.00 92.06 110 TYR A C 1
ATOM 842 O O . TYR A 1 110 ? -3.294 -3.463 19.080 1.00 92.06 110 TYR A O 1
ATOM 850 N N . TYR A 1 111 ? -2.484 -4.943 17.581 1.00 91.69 111 TYR A N 1
ATOM 851 C CA . TYR A 1 111 ? -1.965 -5.911 18.549 1.00 91.69 111 TYR A CA 1
ATOM 852 C C . TYR A 1 111 ? -0.481 -5.728 18.912 1.00 91.69 111 TYR A C 1
ATOM 854 O O . TYR A 1 111 ? -0.061 -6.253 19.942 1.00 91.69 111 TYR A O 1
ATOM 862 N N . SER A 1 112 ? 0.319 -5.003 18.122 1.00 86.75 112 SER A N 1
ATOM 863 C CA . SER A 1 112 ? 1.747 -4.771 18.408 1.00 86.75 112 SER A CA 1
ATOM 864 C C . SER A 1 112 ? 1.967 -3.916 19.659 1.00 86.75 112 SER A C 1
ATOM 866 O O . SER A 1 112 ? 2.958 -4.097 20.362 1.00 86.75 112 SER A O 1
ATOM 868 N N . THR A 1 113 ? 1.031 -3.019 19.961 1.00 65.06 113 THR A N 1
ATOM 869 C CA . THR A 1 113 ? 1.109 -2.067 21.078 1.00 65.06 113 THR A CA 1
ATOM 870 C C . THR A 1 113 ? 0.496 -2.594 22.380 1.00 65.06 113 THR A C 1
ATOM 872 O O . THR A 1 113 ? 0.340 -1.830 23.327 1.00 65.06 113 THR A O 1
ATOM 875 N N . ILE A 1 114 ? 0.080 -3.866 22.430 1.00 59.00 114 ILE A N 1
ATOM 876 C CA . ILE A 1 114 ? -0.527 -4.501 23.620 1.00 59.00 114 ILE A CA 1
ATOM 877 C C . ILE A 1 114 ? 0.552 -5.182 24.499 1.00 59.00 114 ILE A C 1
ATOM 879 O O . ILE A 1 114 ? 0.234 -5.961 25.394 1.00 59.00 114 ILE A O 1
ATOM 883 N N . SER A 1 115 ? 1.840 -4.898 24.266 1.00 42.69 115 SER A N 1
ATOM 884 C CA . SER A 1 115 ? 2.944 -5.425 25.085 1.00 42.69 115 SER A CA 1
ATOM 885 C C . SER A 1 115 ? 3.301 -4.547 26.276 1.00 42.69 115 SER A C 1
ATOM 887 O O . SER A 1 115 ? 3.229 -3.306 26.159 1.00 42.69 115 SER A O 1
#

Sequence (115 aa):
MLQGPTLFEMQAARETVASHLSQETTRHFDVALHSAARSSLESMTELRQAVCDCVDSLRIADLGPVQMILAMKACALDSAKRYSPEGDEYPATNVDVLLDQIVKWAIIEYYSTIS

Secondary structure (DSSP, 8-state):
--PPPPHHHHHHHHHHHHHHS-HHHHHHHH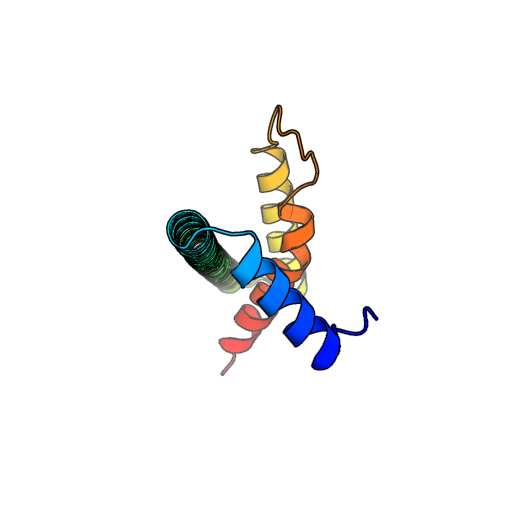HHHHHHHHHHHHHHHHHHHHHHHHHHHHHHTT--HHHHHHHHHHHHHHHHHHT--TT-S--S-HHHHHHHHHHHHHHHHHHHT--